Protein AF-A0A2W0EJV3-F1 (afdb_monomer_lite)

Secondary structure (DSSP, 8-state):
-PPP-GGGG--EEEEGGGHHHHHHHHHTT--S-EEEE-

Sequence (38 aa):
AGDIPLNTFITHTMGLEDINKAFELMQEGKSIRTVIHF

Radius of gyration: 11.56 Å; chains: 1; bounding box: 35×17×24 Å

Foldseek 3Di:
DDDDPVVVQEPEEEEPVCVVVVVVCVVVVNHSDYHYDD

Structure (mmCIF, N/CA/C/O backbone):
data_AF-A0A2W0EJV3-F1
#
_entry.id   AF-A0A2W0EJV3-F1
#
loop_
_atom_site.group_PDB
_atom_site.id
_atom_site.type_symbol
_atom_site.label_atom_id
_atom_site.label_alt_id
_atom_site.label_comp_id
_atom_site.label_asym_id
_atom_site.label_entity_id
_atom_site.label_seq_id
_atom_site.pdbx_PDB_ins_code
_atom_site.Cartn_x
_atom_site.Cartn_y
_atom_site.Cartn_z
_atom_site.occupancy
_atom_site.B_iso_or_equiv
_atom_site.auth_seq_id
_atom_site.auth_comp_id
_atom_site.auth_asym_id
_atom_site.auth_atom_id
_atom_site.pdbx_PDB_model_num
ATOM 1 N N . ALA A 1 1 ? 27.119 -8.553 -5.011 1.00 61.81 1 ALA A N 1
ATOM 2 C CA . ALA A 1 1 ? 26.174 -7.662 -4.311 1.00 61.81 1 ALA A CA 1
ATOM 3 C C . ALA A 1 1 ? 24.981 -8.511 -3.896 1.00 61.81 1 ALA A C 1
ATOM 5 O O . ALA A 1 1 ? 24.615 -9.379 -4.676 1.00 61.81 1 ALA A O 1
ATOM 6 N N . GLY A 1 2 ? 24.476 -8.364 -2.670 1.00 71.19 2 GLY A N 1
ATOM 7 C CA . GLY A 1 2 ? 23.344 -9.161 -2.190 1.00 71.19 2 GLY A CA 1
ATOM 8 C C . GLY A 1 2 ? 22.019 -8.585 -2.681 1.00 71.19 2 GLY A C 1
ATOM 9 O O . GLY A 1 2 ? 21.843 -7.368 -2.645 1.00 71.19 2 GLY A O 1
ATOM 10 N N . ASP A 1 3 ? 21.113 -9.452 -3.125 1.00 83.06 3 ASP A N 1
ATOM 11 C CA . ASP A 1 3 ? 19.745 -9.069 -3.459 1.00 83.06 3 ASP A CA 1
ATOM 12 C C . ASP A 1 3 ? 19.015 -8.633 -2.187 1.00 83.06 3 ASP A C 1
ATOM 14 O O . ASP A 1 3 ? 18.871 -9.402 -1.235 1.00 83.06 3 ASP A O 1
ATOM 18 N N . ILE A 1 4 ? 18.550 -7.384 -2.157 1.00 84.50 4 ILE A N 1
ATOM 19 C CA . ILE A 1 4 ? 17.614 -6.940 -1.126 1.00 84.50 4 ILE A CA 1
ATOM 20 C C . ILE A 1 4 ? 16.237 -7.459 -1.546 1.00 84.50 4 ILE A C 1
ATOM 22 O O . ILE A 1 4 ? 15.772 -7.096 -2.632 1.00 84.50 4 ILE A O 1
ATOM 26 N N . PRO A 1 5 ? 15.553 -8.279 -0.729 1.00 88.31 5 PRO A N 1
ATOM 27 C CA . PRO A 1 5 ? 14.278 -8.870 -1.107 1.00 88.31 5 PRO A CA 1
ATOM 28 C C . PRO A 1 5 ? 13.154 -7.829 -1.006 1.00 88.31 5 PRO A C 1
ATOM 30 O O . PRO A 1 5 ? 12.320 -7.882 -0.115 1.00 88.31 5 PRO A O 1
ATOM 33 N N . LEU A 1 6 ? 13.106 -6.866 -1.929 1.00 88.25 6 LEU A N 1
ATOM 34 C CA . LEU A 1 6 ? 12.156 -5.743 -1.911 1.00 88.25 6 LEU A CA 1
ATOM 35 C C . LEU A 1 6 ? 10.682 -6.173 -1.881 1.00 88.25 6 LEU A C 1
ATOM 37 O O . LEU A 1 6 ? 9.825 -5.408 -1.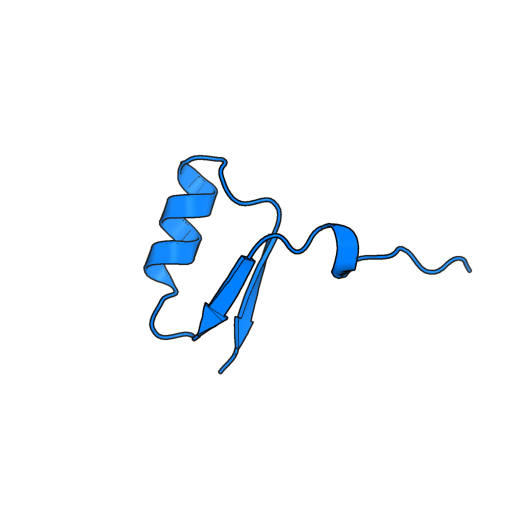435 1.00 88.25 6 LEU A O 1
ATOM 41 N N . ASN A 1 7 ? 10.399 -7.386 -2.352 1.00 91.31 7 ASN A N 1
ATOM 42 C CA . ASN A 1 7 ? 9.060 -7.958 -2.372 1.00 91.31 7 ASN A CA 1
ATOM 43 C C . ASN A 1 7 ? 8.519 -8.253 -0.969 1.00 91.31 7 ASN A C 1
ATOM 45 O O . ASN A 1 7 ? 7.308 -8.239 -0.790 1.00 91.31 7 ASN A O 1
ATOM 49 N N . THR A 1 8 ? 9.377 -8.458 0.037 1.00 93.62 8 THR A N 1
ATOM 50 C CA . THR A 1 8 ? 8.924 -8.716 1.418 1.00 93.62 8 THR A CA 1
ATOM 51 C C . THR A 1 8 ? 8.247 -7.505 2.053 1.00 93.62 8 THR A C 1
ATOM 53 O O . THR A 1 8 ? 7.519 -7.654 3.028 1.00 93.62 8 THR A O 1
ATOM 56 N N . PHE A 1 9 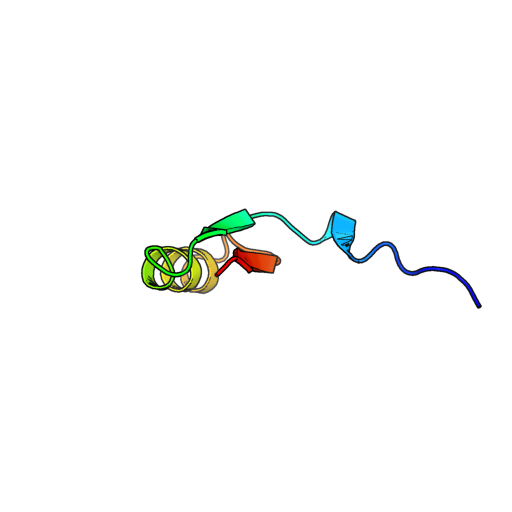? 8.466 -6.311 1.500 1.00 95.06 9 PHE A N 1
ATOM 57 C CA . PHE A 1 9 ? 7.849 -5.078 1.979 1.00 95.06 9 PHE A CA 1
ATOM 58 C C . PHE A 1 9 ? 6.502 -4.782 1.316 1.00 95.06 9 PHE A C 1
ATOM 60 O O . PHE A 1 9 ? 5.811 -3.868 1.757 1.00 95.06 9 PHE A O 1
ATOM 67 N N . ILE A 1 10 ? 6.126 -5.513 0.261 1.00 96.25 10 ILE A N 1
ATOM 68 C CA . ILE A 1 10 ? 4.847 -5.319 -0.429 1.00 96.25 10 ILE A CA 1
ATOM 69 C C . ILE A 1 10 ? 3.745 -5.940 0.425 1.00 96.25 10 ILE A C 1
ATOM 71 O O . ILE A 1 10 ? 3.672 -7.158 0.560 1.00 96.25 10 ILE A O 1
ATOM 75 N N . THR A 1 11 ? 2.880 -5.102 0.995 1.00 97.94 11 THR A N 1
ATOM 76 C CA . THR A 1 11 ? 1.733 -5.563 1.791 1.00 97.94 11 THR A CA 1
ATOM 77 C C . THR A 1 11 ? 0.414 -5.460 1.043 1.00 97.94 11 THR A C 1
ATOM 79 O O . THR A 1 11 ? -0.537 -6.144 1.406 1.00 97.94 11 THR A O 1
ATOM 82 N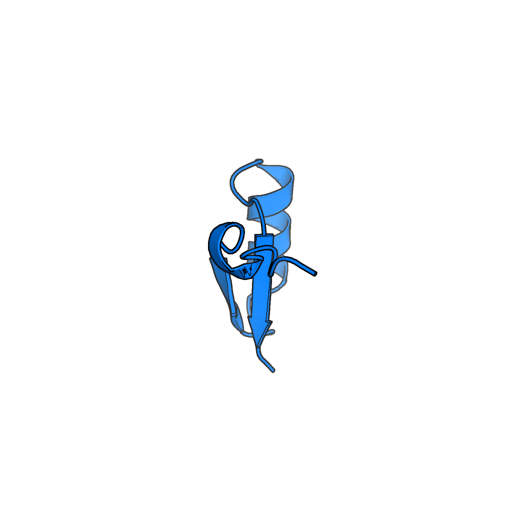 N . HIS A 1 12 ? 0.351 -4.628 0.001 1.00 97.75 12 HIS A N 1
ATOM 83 C CA . HIS A 1 12 ? -0.861 -4.415 -0.781 1.00 97.75 12 HIS A CA 1
ATOM 84 C C . HIS A 1 12 ? -0.558 -4.352 -2.277 1.00 97.75 12 HIS A C 1
ATOM 86 O O . HIS A 1 12 ? 0.469 -3.822 -2.713 1.00 97.75 12 HIS A O 1
ATOM 92 N N . THR A 1 13 ? -1.502 -4.848 -3.066 1.00 97.69 13 THR A N 1
ATOM 93 C CA . THR A 1 13 ? -1.482 -4.784 -4.526 1.00 97.69 13 THR A CA 1
ATOM 94 C C . THR A 1 13 ? -2.900 -4.522 -5.012 1.00 97.69 13 THR A C 1
ATOM 96 O O . THR A 1 13 ? -3.825 -5.180 -4.540 1.00 97.69 13 THR A O 1
ATOM 99 N N . MET A 1 14 ? -3.082 -3.542 -5.895 1.00 97.75 14 MET A N 1
ATOM 100 C CA . MET A 1 14 ? -4.398 -3.143 -6.415 1.00 97.75 14 MET A CA 1
ATOM 101 C C . MET A 1 14 ? -4.275 -2.448 -7.779 1.00 97.75 14 MET A C 1
ATOM 103 O O . MET A 1 14 ? -3.161 -2.150 -8.222 1.00 97.75 14 MET A O 1
ATOM 107 N N . GLY A 1 15 ? -5.404 -2.225 -8.450 1.00 98.06 15 GLY A N 1
ATOM 108 C CA . GLY A 1 15 ? -5.473 -1.483 -9.710 1.00 98.06 15 GLY A CA 1
ATOM 109 C C . GLY A 1 15 ? -5.462 0.038 -9.512 1.00 98.06 15 GLY A C 1
ATOM 110 O O . GLY A 1 15 ? -5.605 0.539 -8.391 1.00 98.06 15 GLY A O 1
ATOM 111 N N . LEU A 1 16 ? -5.268 0.787 -10.601 1.00 97.88 16 LEU A N 1
ATOM 112 C CA . LEU A 1 16 ? -5.269 2.257 -10.592 1.00 97.88 16 LEU A CA 1
ATOM 113 C C . LEU A 1 16 ? -6.622 2.846 -10.156 1.00 97.88 16 LEU A C 1
ATOM 115 O O . LEU A 1 16 ? -6.662 3.922 -9.558 1.00 97.88 16 LEU A O 1
ATOM 119 N N . GLU A 1 17 ? -7.719 2.141 -10.412 1.00 98.12 17 GLU A N 1
ATOM 120 C CA . GLU A 1 17 ? -9.077 2.486 -9.985 1.00 98.12 17 GLU A CA 1
ATOM 121 C C . GLU A 1 17 ? -9.204 2.652 -8.462 1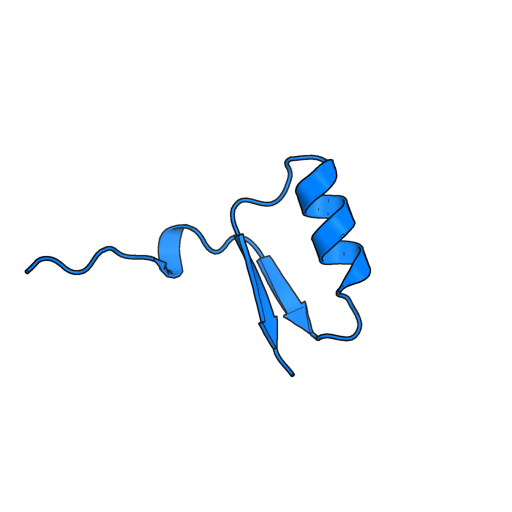.00 98.12 17 GLU A C 1
ATOM 123 O O . GLU A 1 17 ? -9.982 3.485 -7.996 1.00 98.12 17 GLU A O 1
ATOM 128 N N . ASP A 1 18 ? -8.372 1.944 -7.695 1.00 97.88 18 ASP A N 1
ATOM 129 C CA . ASP A 1 18 ? -8.394 1.922 -6.232 1.00 97.88 18 ASP A CA 1
ATOM 130 C C . ASP A 1 18 ? -7.330 2.838 -5.602 1.00 97.88 18 ASP A C 1
ATOM 132 O O . ASP A 1 18 ? -7.025 2.735 -4.412 1.00 97.88 18 ASP A O 1
ATOM 136 N N . ILE A 1 19 ? -6.756 3.780 -6.359 1.00 97.62 19 ILE A N 1
ATOM 137 C CA . ILE A 1 19 ? -5.648 4.624 -5.879 1.00 97.62 19 ILE A CA 1
ATOM 138 C C . ILE A 1 19 ? -5.976 5.387 -4.586 1.00 97.62 19 ILE A C 1
ATOM 140 O O . ILE A 1 19 ? -5.133 5.508 -3.696 1.00 97.62 19 ILE A O 1
ATOM 144 N N . ASN A 1 20 ? -7.219 5.848 -4.429 1.00 98.06 20 ASN A N 1
ATOM 145 C CA . ASN A 1 20 ? -7.650 6.524 -3.205 1.00 98.06 20 ASN A CA 1
ATOM 146 C C . ASN A 1 20 ? -7.601 5.586 -1.994 1.00 98.06 20 ASN A C 1
ATOM 148 O O . ASN A 1 20 ? -7.210 6.011 -0.906 1.00 98.06 20 ASN A O 1
ATOM 152 N N . LYS A 1 21 ? -7.890 4.293 -2.186 1.00 98.19 21 LYS A N 1
ATOM 153 C CA . LYS A 1 21 ? -7.785 3.305 -1.114 1.00 98.19 21 LYS A CA 1
ATOM 154 C C . LYS A 1 21 ? -6.340 3.103 -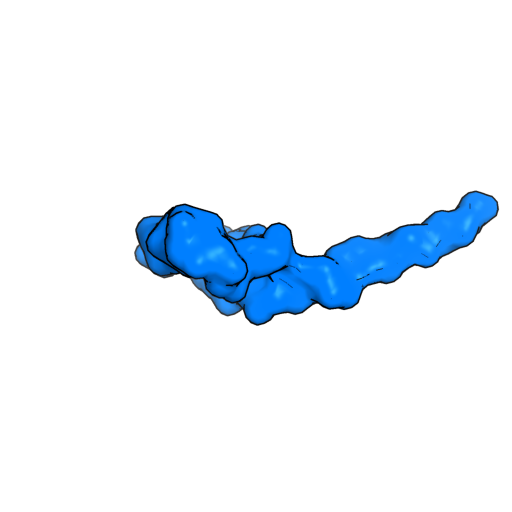0.666 1.00 98.19 21 LYS A C 1
ATOM 156 O O . LYS A 1 21 ? -6.082 2.952 0.529 1.00 98.19 21 LYS A O 1
ATOM 161 N N . ALA A 1 22 ? -5.388 3.142 -1.598 1.00 98.06 22 ALA A N 1
ATOM 162 C CA . ALA A 1 22 ? -3.966 3.084 -1.267 1.00 98.06 22 ALA A CA 1
ATOM 163 C C . ALA A 1 22 ? -3.540 4.260 -0.370 1.00 98.06 22 ALA A C 1
ATOM 165 O O . ALA A 1 22 ? -2.804 4.050 0.599 1.00 98.06 22 ALA A O 1
ATOM 166 N N . PHE A 1 23 ? -4.030 5.473 -0.653 1.00 98.25 23 PHE A N 1
ATOM 167 C CA . PHE A 1 23 ? -3.752 6.658 0.163 1.00 98.25 23 PHE A CA 1
ATOM 168 C C . PHE A 1 23 ? -4.361 6.566 1.566 1.00 98.25 23 PHE A C 1
ATOM 170 O O . PHE A 1 23 ? -3.665 6.860 2.538 1.00 98.25 23 PHE A O 1
ATOM 177 N N . GLU A 1 24 ? -5.606 6.100 1.695 1.00 98.50 24 GLU A N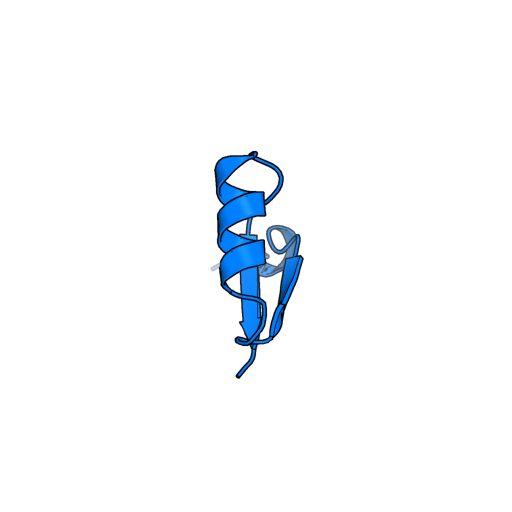 1
ATOM 178 C CA . GLU A 1 24 ? -6.235 5.861 3.004 1.00 98.50 24 GLU A CA 1
ATOM 179 C C . GLU A 1 24 ? -5.403 4.899 3.862 1.00 98.50 24 GLU A C 1
ATOM 181 O O . GLU A 1 24 ? -5.069 5.204 5.006 1.00 98.50 24 GLU A O 1
ATOM 186 N N . LEU A 1 25 ? -5.003 3.754 3.296 1.00 98.31 25 LEU A N 1
ATOM 187 C CA . LEU A 1 25 ? -4.209 2.750 4.010 1.00 98.31 25 LEU A CA 1
ATOM 188 C C . LEU A 1 25 ? -2.842 3.292 4.439 1.00 98.31 25 LEU A C 1
ATOM 190 O O . LEU A 1 25 ? -2.354 2.939 5.513 1.00 98.31 25 LEU A O 1
ATOM 194 N N . MET A 1 26 ? -2.222 4.149 3.625 1.00 97.25 26 MET A N 1
ATOM 195 C CA . MET A 1 26 ? -0.973 4.825 3.980 1.00 97.25 26 MET A CA 1
ATOM 196 C C . MET A 1 26 ? -1.178 5.801 5.144 1.00 97.25 26 MET A C 1
ATOM 198 O O . MET A 1 26 ? -0.401 5.784 6.097 1.00 97.25 26 MET A O 1
ATOM 202 N N . GLN A 1 27 ? -2.230 6.618 5.100 1.00 97.88 27 GLN A N 1
ATOM 203 C CA . GLN A 1 27 ? -2.516 7.613 6.134 1.00 97.88 27 GLN A CA 1
ATOM 204 C C . GLN A 1 27 ? -2.920 6.978 7.471 1.00 97.88 27 GLN A C 1
ATOM 206 O O . GLN A 1 27 ? -2.566 7.490 8.530 1.00 97.88 27 GLN A O 1
ATOM 211 N N . GLU A 1 28 ? -3.598 5.832 7.436 1.00 98.19 28 GLU A N 1
ATOM 212 C CA . GLU A 1 28 ? -3.942 5.044 8.624 1.00 98.19 28 GLU A CA 1
ATOM 213 C C . GLU A 1 28 ? -2.766 4.214 9.174 1.00 98.19 28 GLU A C 1
ATOM 215 O O . GLU A 1 28 ? -2.922 3.528 10.184 1.00 98.19 28 GLU A O 1
ATOM 220 N N . GLY A 1 29 ? -1.599 4.227 8.516 1.00 97.69 29 GLY A N 1
ATOM 221 C CA . GLY A 1 29 ? -0.443 3.408 8.900 1.00 97.69 29 GLY A CA 1
ATOM 222 C C . GLY A 1 29 ? -0.644 1.905 8.671 1.00 97.69 29 GLY A C 1
ATOM 223 O O . GLY A 1 29 ? 0.064 1.085 9.250 1.00 97.69 29 GLY A O 1
ATOM 224 N N . LYS A 1 30 ? -1.615 1.528 7.834 1.00 98.06 30 LYS A N 1
ATOM 225 C CA . LYS A 1 30 ? -1.938 0.138 7.479 1.00 98.06 30 LYS A CA 1
ATOM 226 C C . LYS A 1 30 ? -1.194 -0.355 6.241 1.00 98.06 30 LYS A C 1
ATOM 228 O O . LYS A 1 30 ? -1.259 -1.540 5.930 1.00 98.06 30 LYS A O 1
ATOM 233 N N . SER A 1 31 ? -0.478 0.520 5.537 1.00 97.69 31 SER A N 1
ATOM 234 C CA . SER A 1 31 ? 0.383 0.146 4.416 1.00 97.69 31 SER A CA 1
ATOM 235 C C . SER A 1 31 ? 1.858 0.308 4.772 1.00 97.69 31 SER A C 1
ATOM 237 O O . SER A 1 31 ? 2.262 1.328 5.325 1.00 97.69 31 SER A O 1
ATOM 239 N N . ILE A 1 32 ? 2.659 -0.698 4.412 1.00 96.50 32 ILE A N 1
ATOM 240 C CA . ILE A 1 32 ? 4.124 -0.593 4.369 1.00 96.50 32 ILE A CA 1
ATOM 241 C C . ILE A 1 32 ? 4.532 -0.214 2.944 1.00 96.50 32 ILE A C 1
ATOM 243 O O . ILE A 1 32 ? 5.294 0.728 2.738 1.00 96.50 32 ILE A O 1
ATOM 247 N N . ARG A 1 33 ? 3.992 -0.929 1.948 1.00 96.75 33 ARG A N 1
ATOM 248 C CA . ARG A 1 33 ? 4.150 -0.613 0.529 1.00 96.75 33 ARG A CA 1
ATOM 249 C C . ARG A 1 33 ? 2.971 -1.164 -0.261 1.00 96.75 33 ARG A C 1
ATOM 251 O O . ARG A 1 33 ? 2.669 -2.357 -0.184 1.00 96.75 33 ARG A O 1
ATOM 258 N N . THR A 1 34 ? 2.369 -0.299 -1.067 1.00 97.88 34 THR A N 1
ATOM 259 C CA . THR A 1 34 ? 1.339 -0.667 -2.040 1.00 97.88 34 THR A CA 1
ATOM 260 C C . THR A 1 34 ? 1.934 -0.630 -3.446 1.00 97.88 34 THR A C 1
ATOM 262 O O . THR A 1 34 ? 2.638 0.319 -3.792 1.00 97.88 34 THR A O 1
ATOM 265 N N . VAL A 1 35 ? 1.663 -1.651 -4.256 1.00 97.62 35 VAL A N 1
ATOM 266 C CA . VAL A 1 35 ? 1.978 -1.672 -5.694 1.00 97.62 35 VAL A CA 1
ATOM 267 C C . VAL A 1 35 ? 0.691 -1.470 -6.488 1.00 97.62 35 VAL A C 1
ATOM 269 O O . VAL A 1 35 ? -0.305 -2.139 -6.223 1.00 97.62 35 VAL A O 1
ATOM 272 N N . ILE A 1 36 ? 0.725 -0.543 -7.447 1.00 97.56 36 ILE A N 1
ATOM 273 C CA . ILE A 1 36 ? -0.396 -0.235 -8.339 1.00 97.56 36 ILE A CA 1
ATOM 274 C C . ILE A 1 36 ? -0.112 -0.827 -9.718 1.00 97.56 36 ILE A C 1
ATOM 276 O O . ILE A 1 36 ? 0.970 -0.607 -10.268 1.00 97.56 36 ILE A O 1
ATOM 280 N N . HIS A 1 37 ? -1.076 -1.565 -10.260 1.00 95.62 37 HIS A N 1
ATOM 281 C CA . HIS A 1 37 ? -1.054 -2.070 -11.632 1.00 95.62 37 HIS A CA 1
ATOM 282 C C . HIS A 1 37 ? -1.971 -1.225 -12.529 1.00 95.62 37 HIS A C 1
ATOM 284 O O . HIS A 1 37 ? -3.006 -0.743 -12.070 1.00 95.62 37 HIS A O 1
ATOM 290 N N . PHE A 1 38 ? -1.551 -1.028 -13.783 1.00 88.56 38 PHE A N 1
ATOM 291 C CA . PHE A 1 38 ? -2.279 -0.282 -14.816 1.00 88.56 38 PHE A CA 1
ATOM 292 C C . PHE A 1 38 ? -3.146 -1.201 -15.672 1.00 88.56 38 PHE A C 1
ATOM 294 O O . PHE A 1 38 ? -2.705 -2.351 -15.908 1.00 88.56 38 PHE A O 1
#

InterPro domains:
  IPR011032 GroES-like superfamily [SSF50129] (2-38)

pLDDT: mean 94.23, std 7.71, range [61.81, 98.5]

Organism: Pseudomonas jessenii (NCBI:txid77298)